Protein AF-A0AAW0GA26-F1 (afdb_monomer_lite)

Radius of gyration: 16.21 Å; chains: 1; bounding box: 39×38×43 Å

Organism: NCBI:txid2478898

Foldseek 3Di:
DDPDDDPDPPLKDKDKDWDQDALFDPPDDPVCVVVCLVAPAKDKALDPDDPDDCVCVQVVCVVCVVVVDDPVPDDDDDDDDPVSVVVSNVRNVVVVVVCCVVAPSVFKIKMKGFDRCVPDPCNNIGMMIIIIGTPPDDD

Secondary structure (DSSP, 8-state):
--SS--S--TTEEEEEEEESS-SS-TT--TTTHHHHHHH-EEEEES-SSPPPPGGGHHHHGGGGGGGT--TTT---PPP--HHHHHHHHHTTHHHHHHHHHHS-TTTEEEEEEEPPGGG-S-TTSEEEEEEEEE-S---

InterPro domains:
  IPR022036 Protein of unknown function DUF3605 [PF12239] (83-131)
  IPR022036 Protein of unknown function DUF3605 [PTHR35020] (2-135)

Sequence (139 aa):
MNDWPYSVPPEIEHSLIWTRLPMTPTDLPPSLAPRIAQDGLWGFTGNDSPPPSPSLLPACLPALAEWGVTMDNLIRSPKGTPEEEERVKRAGDEISTFVKRRWNEDEWETAWFVNPPRLQSIPGLAHAHVFAKYKGKDN

Structure (mmCIF, N/CA/C/O backbone):
data_AF-A0AAW0GA26-F1
#
_entry.id   AF-A0AAW0GA26-F1
#
loop_
_atom_site.group_PDB
_atom_site.id
_atom_site.type_symbol
_atom_site.label_atom_id
_atom_site.label_alt_id
_atom_site.label_comp_id
_atom_site.label_asym_id
_atom_site.label_entity_id
_atom_site.label_seq_id
_atom_site.pdbx_PDB_ins_code
_atom_site.Cartn_x
_atom_site.Cartn_y
_atom_site.Cartn_z
_atom_site.occupancy
_atom_site.B_iso_or_equiv
_atom_site.auth_seq_id
_atom_site.auth_comp_id
_atom_site.auth_asym_id
_atom_site.auth_atom_id
_atom_site.pdbx_PDB_model_num
ATOM 1 N N . MET A 1 1 ? -3.807 -11.511 13.125 1.00 80.44 1 MET A N 1
ATOM 2 C CA . MET A 1 1 ? -3.112 -10.300 13.608 1.00 80.44 1 MET A CA 1
ATOM 3 C C . MET A 1 1 ? -1.621 -10.500 13.360 1.00 80.44 1 MET A C 1
ATOM 5 O O . MET A 1 1 ? -1.213 -11.655 13.339 1.00 80.44 1 MET A O 1
ATOM 9 N N . ASN A 1 2 ? -0.849 -9.451 13.059 1.00 86.06 2 ASN A N 1
ATOM 10 C CA . ASN A 1 2 ? 0.608 -9.567 12.929 1.00 86.06 2 ASN A CA 1
ATOM 11 C C . ASN A 1 2 ? 1.230 -9.694 14.328 1.00 86.06 2 ASN A C 1
ATOM 13 O O . ASN A 1 2 ? 1.008 -8.815 15.157 1.00 86.06 2 ASN A O 1
ATOM 17 N N . ASP A 1 3 ? 1.991 -10.760 14.577 1.00 89.62 3 ASP A N 1
ATOM 18 C CA . ASP A 1 3 ? 2.628 -11.011 15.879 1.00 89.62 3 ASP A CA 1
ATOM 19 C C . ASP A 1 3 ? 3.725 -9.982 16.205 1.00 89.62 3 ASP A C 1
ATOM 21 O O . ASP A 1 3 ? 4.022 -9.733 17.371 1.00 89.62 3 ASP A O 1
ATOM 25 N N . TRP A 1 4 ? 4.303 -9.361 15.171 1.00 90.31 4 TRP A N 1
ATOM 26 C CA . TRP A 1 4 ? 5.339 -8.333 15.273 1.00 90.31 4 TRP A CA 1
ATOM 27 C C . TRP A 1 4 ? 4.913 -7.104 14.463 1.00 90.31 4 TRP A C 1
ATOM 29 O O . TRP A 1 4 ? 5.410 -6.873 13.352 1.00 90.31 4 TRP A O 1
ATOM 39 N N . PRO A 1 5 ? 3.932 -6.335 14.967 1.00 91.06 5 PRO A N 1
ATOM 40 C CA . PRO A 1 5 ? 3.435 -5.174 14.258 1.00 91.06 5 PRO A CA 1
ATOM 41 C C . PRO A 1 5 ? 4.543 -4.125 14.130 1.00 91.06 5 PRO A C 1
ATOM 43 O O . PRO A 1 5 ? 5.379 -3.943 15.012 1.00 91.06 5 PRO A O 1
ATOM 46 N N . TYR A 1 6 ? 4.544 -3.421 13.002 1.00 91.94 6 TYR A N 1
ATOM 47 C CA . TYR A 1 6 ? 5.359 -2.221 12.830 1.00 91.94 6 TYR A CA 1
ATOM 48 C C . TYR A 1 6 ? 5.049 -1.183 13.912 1.00 91.94 6 TYR A C 1
ATOM 50 O O . TYR A 1 6 ? 3.982 -1.204 14.521 1.00 91.94 6 TYR A O 1
ATOM 58 N N . SER A 1 7 ? 5.981 -0.251 14.112 1.00 92.12 7 SER A N 1
ATOM 59 C CA . SER A 1 7 ? 5.791 0.876 15.024 1.00 92.12 7 SER A CA 1
ATOM 60 C C . SER A 1 7 ? 4.723 1.824 14.468 1.00 92.12 7 SER A C 1
ATOM 62 O O . SER A 1 7 ? 5.007 2.647 13.596 1.00 92.12 7 SER A O 1
ATOM 64 N N . VAL A 1 8 ? 3.488 1.663 14.936 1.00 92.12 8 VAL A N 1
ATOM 65 C CA . VAL A 1 8 ? 2.310 2.453 14.557 1.00 92.12 8 VAL A CA 1
ATOM 66 C C . VAL A 1 8 ? 1.593 2.957 15.818 1.00 92.12 8 VAL A C 1
ATOM 68 O O . VAL A 1 8 ? 1.780 2.366 16.885 1.00 92.12 8 VAL A O 1
ATOM 71 N N . PRO A 1 9 ? 0.801 4.043 15.728 1.00 93.56 9 PRO A N 1
ATOM 72 C CA . PRO A 1 9 ? -0.095 4.466 16.803 1.00 93.56 9 PRO A CA 1
ATOM 73 C C . PRO A 1 9 ? -0.910 3.309 17.417 1.00 93.56 9 PRO A C 1
ATOM 75 O O . PRO A 1 9 ? -1.294 2.388 16.692 1.00 93.56 9 PRO A O 1
ATOM 78 N N . PRO A 1 10 ? -1.173 3.331 18.737 1.00 91.75 10 PRO A N 1
ATOM 79 C CA . PRO A 1 10 ? -1.775 2.210 19.469 1.00 91.75 10 PRO A CA 1
ATOM 80 C C . PRO A 1 10 ? -3.196 1.845 19.017 1.00 91.75 10 PRO A C 1
ATOM 82 O O . PRO A 1 10 ? -3.630 0.715 19.220 1.00 91.75 10 PRO A O 1
ATOM 85 N N . GLU A 1 11 ? -3.920 2.780 18.410 1.00 94.00 11 GLU A N 1
ATOM 86 C CA . GLU A 1 11 ? -5.257 2.580 17.850 1.00 94.00 11 GLU A CA 1
ATOM 87 C C . GLU A 1 11 ? -5.260 1.862 16.489 1.00 94.00 11 GLU A C 1
ATOM 89 O O . GLU A 1 11 ? -6.328 1.546 15.960 1.00 94.00 11 GLU A O 1
ATOM 94 N N . ILE A 1 12 ? -4.083 1.617 15.902 1.00 95.69 12 ILE A N 1
ATOM 95 C CA . ILE A 1 12 ? -3.942 0.966 14.599 1.00 95.69 12 ILE A CA 1
ATOM 96 C C . ILE A 1 12 ? -3.691 -0.529 14.780 1.00 95.69 12 ILE A C 1
ATOM 98 O O . ILE A 1 12 ? -2.669 -0.966 15.311 1.00 95.69 12 ILE A O 1
ATOM 102 N N . GLU A 1 13 ? -4.585 -1.334 14.219 1.00 95.50 13 GLU A N 1
ATOM 103 C CA . GLU A 1 13 ? -4.382 -2.765 14.066 1.00 95.50 13 GLU A CA 1
ATOM 104 C C . GLU A 1 13 ? -3.519 -3.058 12.837 1.00 95.50 13 GLU A C 1
ATOM 106 O O . GLU A 1 13 ? -3.867 -2.700 11.711 1.00 95.50 13 GLU A O 1
ATOM 111 N N . HIS A 1 14 ? -2.425 -3.796 13.026 1.00 97.44 14 HIS A N 1
ATOM 112 C CA . HIS A 1 14 ? -1.632 -4.332 11.923 1.00 97.44 14 HIS A CA 1
ATOM 113 C C . HIS A 1 14 ? -2.006 -5.799 11.673 1.00 97.44 14 HIS A C 1
ATOM 115 O O . HIS A 1 14 ? -1.648 -6.711 12.424 1.00 97.44 14 HIS A O 1
ATOM 121 N N . SER A 1 15 ? -2.716 -6.038 10.576 1.00 96.75 15 SER A N 1
ATOM 122 C CA . SER A 1 15 ? -3.125 -7.363 10.114 1.00 96.75 15 SER A CA 1
ATOM 123 C C . SER A 1 15 ? -2.369 -7.801 8.862 1.00 96.75 15 SER A C 1
ATOM 125 O O . SER A 1 15 ? -1.881 -6.981 8.089 1.00 96.75 15 SER A O 1
ATOM 127 N N . LEU A 1 16 ? -2.285 -9.118 8.661 1.00 95.88 16 LEU A N 1
ATOM 128 C CA . LEU A 1 16 ? -1.714 -9.731 7.464 1.00 95.88 16 LEU A CA 1
ATOM 129 C C . LEU A 1 16 ? -2.805 -10.485 6.711 1.00 95.88 16 LEU A C 1
ATOM 131 O O . LEU A 1 16 ? -3.574 -11.237 7.316 1.00 95.88 16 LEU A O 1
ATOM 135 N N . ILE A 1 17 ? -2.839 -10.315 5.396 1.00 95.62 17 ILE A N 1
ATOM 136 C CA . ILE A 1 17 ? -3.618 -11.148 4.482 1.00 95.62 17 ILE A CA 1
ATOM 137 C C . ILE A 1 17 ? -2.643 -12.121 3.840 1.00 95.62 17 ILE A C 1
ATOM 139 O O . ILE A 1 17 ? -1.698 -11.685 3.193 1.00 95.62 17 ILE A O 1
ATOM 143 N N . TRP A 1 18 ? -2.890 -13.419 3.985 1.00 95.12 18 TRP A N 1
ATOM 144 C CA . TRP A 1 18 ? -2.102 -14.474 3.353 1.00 95.12 18 TRP A CA 1
ATOM 145 C C . TRP A 1 18 ? -2.923 -15.143 2.260 1.00 95.12 18 TRP A C 1
ATOM 147 O O . TRP A 1 18 ? -4.096 -15.459 2.472 1.00 95.12 18 TRP A O 1
ATOM 157 N N . THR A 1 19 ? -2.316 -15.408 1.107 1.00 92.94 19 THR A N 1
ATOM 158 C CA . THR A 1 19 ? -2.976 -16.166 0.041 1.00 92.94 19 THR A CA 1
ATOM 159 C C . THR A 1 19 ? -2.012 -17.107 -0.671 1.00 92.94 19 THR A C 1
ATOM 161 O O . THR A 1 19 ? -0.799 -16.910 -0.694 1.00 92.94 19 THR A O 1
ATOM 164 N N . ARG A 1 20 ? -2.580 -18.168 -1.250 1.00 91.00 20 ARG A N 1
ATOM 165 C CA . ARG A 1 20 ? -1.874 -19.074 -2.166 1.00 91.00 20 ARG A CA 1
ATOM 166 C C . ARG A 1 20 ? -1.845 -18.541 -3.600 1.00 91.00 20 ARG A C 1
ATOM 168 O O . ARG A 1 20 ? -1.154 -19.110 -4.435 1.00 91.00 20 ARG A O 1
ATOM 175 N N . LEU A 1 21 ? -2.625 -17.501 -3.889 1.00 90.25 21 LEU A N 1
ATOM 176 C CA . LEU A 1 21 ? -2.671 -16.848 -5.192 1.00 90.25 21 LEU A CA 1
ATOM 177 C C . LEU A 1 21 ? -1.674 -15.682 -5.234 1.00 90.25 21 LEU A C 1
ATOM 179 O O . LEU A 1 21 ? -1.453 -15.041 -4.205 1.00 90.25 21 LEU A O 1
ATOM 183 N N . PRO A 1 22 ? -1.084 -15.371 -6.398 1.00 88.62 22 PRO A N 1
ATOM 184 C CA . PRO A 1 22 ? -0.326 -14.138 -6.568 1.00 88.62 22 PRO A CA 1
ATOM 185 C C . PRO A 1 22 ? -1.199 -12.916 -6.256 1.00 88.62 22 PRO A C 1
ATOM 187 O O . PRO A 1 22 ? -2.361 -12.872 -6.646 1.00 88.62 22 PRO A O 1
ATOM 190 N N . MET A 1 23 ? -0.633 -11.921 -5.572 1.00 90.25 23 MET A N 1
ATOM 191 C CA . MET A 1 23 ? -1.306 -10.636 -5.321 1.00 90.25 23 MET A CA 1
ATOM 192 C C . MET A 1 23 ? -1.067 -9.607 -6.431 1.00 90.25 23 MET A C 1
A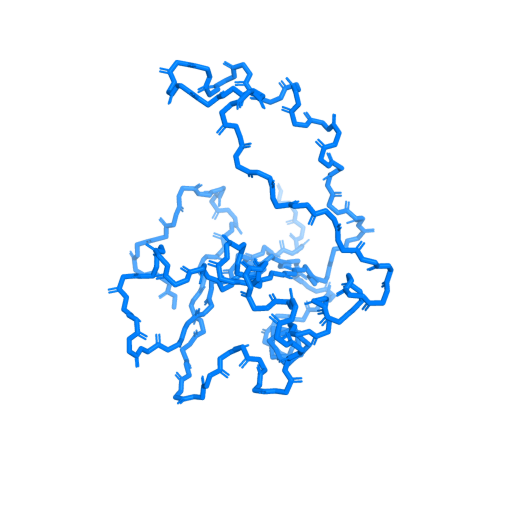TOM 194 O O . MET A 1 23 ? -1.766 -8.605 -6.504 1.00 90.25 23 MET A O 1
ATOM 198 N N . THR A 1 24 ? -0.079 -9.853 -7.290 1.00 86.06 24 THR A N 1
ATOM 199 C CA . THR A 1 24 ? 0.183 -9.036 -8.474 1.00 86.06 24 THR A CA 1
ATOM 200 C C . THR A 1 24 ? -0.542 -9.654 -9.672 1.00 86.06 24 THR A C 1
ATOM 202 O O . THR A 1 24 ? -0.352 -10.853 -9.910 1.00 86.06 24 THR A O 1
ATOM 205 N N . PRO A 1 25 ? -1.335 -8.882 -10.441 1.00 84.56 25 PRO A N 1
ATOM 206 C CA . PRO A 1 25 ? -2.002 -9.391 -11.635 1.00 84.56 25 PRO A CA 1
ATOM 207 C C . PRO A 1 25 ? -1.017 -9.979 -12.648 1.00 84.56 25 PRO A C 1
ATOM 209 O O . PRO A 1 25 ? 0.100 -9.491 -12.824 1.00 84.56 25 PRO A O 1
ATOM 212 N N . THR A 1 26 ? -1.436 -11.038 -13.334 1.00 82.75 26 THR A N 1
ATOM 213 C CA . THR A 1 26 ? -0.583 -11.745 -14.308 1.00 82.75 26 THR A CA 1
ATOM 214 C C . THR A 1 26 ? -0.614 -11.120 -15.703 1.00 82.75 26 THR A C 1
ATOM 216 O O . THR A 1 26 ? 0.266 -11.393 -16.513 1.00 82.75 26 THR A O 1
ATOM 219 N N . ASP A 1 27 ? -1.591 -10.258 -15.976 1.00 85.19 27 ASP A N 1
ATOM 220 C CA . ASP A 1 27 ? -1.828 -9.579 -17.252 1.00 85.19 27 ASP A CA 1
ATOM 221 C C . ASP A 1 27 ? -1.236 -8.158 -17.306 1.00 85.19 27 ASP A C 1
ATOM 223 O O . ASP A 1 27 ? -1.525 -7.383 -18.222 1.00 85.19 27 ASP A O 1
ATOM 227 N N . LEU A 1 28 ? -0.387 -7.804 -16.338 1.00 85.25 28 LEU A N 1
ATOM 228 C CA . LEU A 1 28 ? 0.269 -6.504 -16.301 1.00 85.25 28 LEU A CA 1
ATOM 229 C C . LEU A 1 28 ? 1.204 -6.311 -17.507 1.00 85.25 28 LEU A C 1
ATOM 231 O O . LEU A 1 28 ? 2.051 -7.169 -17.777 1.00 85.25 28 LEU A O 1
ATOM 235 N N . PRO A 1 29 ? 1.119 -5.162 -18.207 1.00 88.94 29 PRO A N 1
ATOM 236 C CA . PRO A 1 29 ? 2.063 -4.812 -19.256 1.00 88.94 29 PRO A CA 1
ATOM 237 C C . PRO A 1 29 ? 3.515 -4.906 -18.764 1.00 88.94 29 PRO A C 1
ATOM 239 O O . PRO A 1 29 ? 3.816 -4.416 -17.670 1.00 88.94 29 PRO A O 1
ATOM 242 N N . PRO A 1 30 ? 4.450 -5.433 -19.577 1.00 90.75 30 PRO A N 1
ATOM 243 C CA . PRO A 1 30 ? 5.862 -5.504 -19.203 1.00 90.75 30 PRO A CA 1
ATOM 244 C C . PRO A 1 30 ? 6.479 -4.151 -18.816 1.00 90.75 30 PRO A C 1
ATOM 246 O O . PRO A 1 30 ? 7.414 -4.124 -18.019 1.00 90.75 30 PRO A O 1
ATOM 249 N N . SER A 1 31 ? 5.943 -3.029 -19.323 1.00 91.25 31 SER A N 1
ATOM 250 C CA . SER A 1 31 ? 6.390 -1.679 -18.949 1.00 91.25 31 SER A CA 1
ATOM 251 C C . SER A 1 31 ? 6.141 -1.341 -17.474 1.00 91.25 31 SER A C 1
ATOM 253 O O . SER A 1 31 ? 6.892 -0.558 -16.896 1.00 91.25 31 SER A O 1
ATOM 255 N N . LEU A 1 32 ? 5.144 -1.964 -16.835 1.00 91.38 32 LEU A N 1
ATOM 256 C CA . LEU A 1 32 ? 4.787 -1.727 -15.433 1.00 91.38 32 LEU A CA 1
ATOM 257 C C . LEU A 1 32 ? 5.519 -2.645 -14.452 1.00 91.38 32 LEU A C 1
ATOM 259 O O . LEU A 1 32 ? 5.584 -2.339 -13.259 1.00 91.38 32 LEU A O 1
ATOM 263 N N . ALA A 1 33 ? 6.097 -3.751 -14.928 1.00 89.81 33 ALA A N 1
ATOM 264 C CA . ALA A 1 33 ? 6.766 -4.721 -14.066 1.00 89.81 33 ALA A CA 1
ATOM 265 C C . ALA A 1 33 ? 7.902 -4.102 -13.221 1.00 89.81 33 ALA A C 1
ATOM 267 O O . ALA A 1 33 ? 7.933 -4.366 -12.017 1.00 89.81 33 ALA A O 1
ATOM 268 N N . PRO A 1 34 ? 8.784 -3.229 -13.760 1.00 91.12 34 PRO A N 1
ATOM 269 C CA . PRO A 1 34 ? 9.820 -2.580 -12.955 1.00 91.12 34 PRO A CA 1
ATOM 270 C C . PRO A 1 34 ? 9.248 -1.676 -11.858 1.00 91.12 34 PRO A C 1
ATOM 272 O O . PRO A 1 34 ? 9.767 -1.663 -10.744 1.00 91.12 34 PRO A O 1
ATOM 275 N N . ARG A 1 35 ? 8.156 -0.954 -12.148 1.00 91.81 35 ARG A N 1
ATOM 276 C CA . ARG A 1 35 ? 7.478 -0.074 -11.184 1.00 91.81 35 ARG A CA 1
ATOM 277 C C . ARG A 1 35 ? 6.921 -0.888 -10.019 1.00 91.81 35 ARG A C 1
ATOM 279 O O . ARG A 1 35 ? 7.223 -0.597 -8.870 1.00 91.81 35 ARG A O 1
ATOM 286 N N . ILE A 1 36 ? 6.187 -1.959 -10.306 1.00 91.44 36 ILE A N 1
ATOM 287 C CA . ILE A 1 36 ? 5.588 -2.809 -9.266 1.00 91.44 36 ILE A CA 1
ATOM 288 C C . ILE A 1 36 ? 6.661 -3.579 -8.486 1.00 91.44 36 ILE A C 1
ATOM 290 O O . ILE A 1 36 ? 6.560 -3.723 -7.270 1.00 91.44 36 ILE A O 1
ATOM 294 N N . ALA A 1 37 ? 7.734 -4.023 -9.143 1.00 90.12 37 ALA A N 1
ATOM 295 C CA . ALA A 1 37 ? 8.863 -4.650 -8.458 1.00 90.12 37 ALA A CA 1
ATOM 296 C C . ALA A 1 37 ? 9.599 -3.678 -7.514 1.00 90.12 37 ALA A C 1
ATOM 298 O O . ALA A 1 37 ? 10.157 -4.103 -6.498 1.00 90.12 37 ALA A O 1
ATOM 299 N N . GLN A 1 38 ? 9.601 -2.380 -7.831 1.00 91.94 38 GLN A N 1
ATOM 300 C CA . GLN A 1 38 ? 10.234 -1.340 -7.025 1.00 91.94 38 GLN A CA 1
ATOM 301 C C . GLN A 1 38 ? 9.333 -0.840 -5.886 1.00 91.94 38 GLN A C 1
ATOM 303 O O . GLN A 1 38 ? 9.811 -0.671 -4.762 1.00 91.94 38 GLN A O 1
ATOM 308 N N . ASP A 1 39 ? 8.048 -0.629 -6.138 1.00 92.38 39 ASP A N 1
ATOM 309 C CA . ASP A 1 39 ? 7.163 0.056 -5.187 1.00 92.38 39 ASP A CA 1
ATOM 310 C C . ASP A 1 39 ? 6.181 -0.878 -4.482 1.00 92.38 39 ASP A C 1
ATOM 312 O O . ASP A 1 39 ? 5.657 -0.531 -3.428 1.00 92.38 39 ASP A O 1
ATOM 316 N N . GLY A 1 40 ? 5.954 -2.071 -5.032 1.00 93.94 40 GLY A N 1
ATOM 317 C CA . GLY A 1 40 ? 4.871 -2.945 -4.605 1.00 93.94 40 GLY A CA 1
ATOM 318 C C . GLY A 1 40 ? 3.505 -2.430 -5.060 1.00 93.94 40 GLY A C 1
ATOM 319 O O . GLY A 1 40 ? 3.387 -1.688 -6.038 1.00 93.94 40 GLY A O 1
ATOM 320 N N . LEU A 1 41 ? 2.464 -2.849 -4.345 1.00 95.12 41 LEU A N 1
ATOM 321 C CA . LEU A 1 41 ? 1.085 -2.391 -4.531 1.00 95.12 41 LEU A CA 1
ATOM 322 C C . LEU A 1 41 ? 0.588 -1.803 -3.220 1.00 95.12 41 LEU A C 1
ATOM 324 O O . LEU A 1 41 ? 0.975 -2.279 -2.156 1.00 95.12 41 LEU A O 1
ATOM 328 N N . TRP A 1 42 ? -0.278 -0.801 -3.277 1.00 95.56 42 TRP A N 1
ATOM 329 C CA . TRP A 1 42 ? -0.851 -0.203 -2.077 1.00 95.56 42 TRP A CA 1
ATOM 330 C C . TRP A 1 42 ? -2.165 0.509 -2.379 1.00 95.56 42 TRP A C 1
ATOM 332 O O . TRP A 1 42 ? -2.480 0.812 -3.531 1.00 95.56 42 TRP A O 1
ATOM 342 N N . GLY A 1 43 ? -2.920 0.799 -1.327 1.00 95.25 43 GLY A N 1
ATOM 343 C CA . GLY A 1 43 ? -4.149 1.568 -1.421 1.00 95.25 43 GLY A CA 1
ATOM 344 C C . GLY A 1 43 ? -4.714 1.948 -0.060 1.00 95.25 43 GLY A C 1
ATOM 345 O O . GLY A 1 43 ? -4.196 1.563 0.987 1.00 95.25 43 GLY A O 1
ATOM 346 N N . PHE A 1 44 ? -5.802 2.710 -0.109 1.00 96.00 44 PHE A N 1
ATOM 347 C CA . PHE A 1 44 ? -6.537 3.205 1.05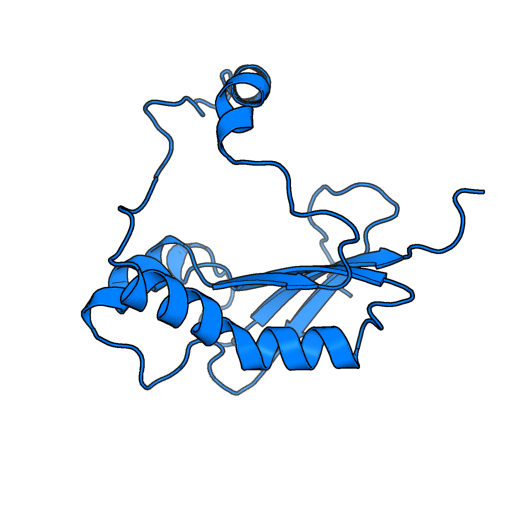1 1.00 96.00 44 PHE A CA 1
ATOM 348 C C . PHE A 1 44 ? -8.032 2.895 0.895 1.00 96.00 44 PHE A C 1
ATOM 350 O O . PHE A 1 44 ? -8.531 2.854 -0.235 1.00 96.00 44 PHE A O 1
ATOM 357 N N . THR A 1 45 ? -8.747 2.668 1.998 1.00 95.94 45 THR A N 1
ATOM 358 C CA . THR A 1 45 ? -10.206 2.438 2.013 1.00 95.94 45 THR A CA 1
ATOM 359 C C . THR A 1 45 ? -10.839 3.112 3.225 1.00 95.94 45 THR A C 1
ATOM 361 O O . THR A 1 45 ? -10.235 3.149 4.293 1.00 95.94 45 THR A O 1
ATOM 364 N N . GLY A 1 46 ? -12.069 3.600 3.087 1.00 95.31 46 GLY A N 1
ATOM 365 C CA . GLY A 1 46 ? -12.799 4.240 4.185 1.00 95.31 46 GLY A CA 1
ATOM 366 C C . GLY A 1 46 ? -12.245 5.590 4.643 1.00 95.31 46 GLY A C 1
ATOM 367 O O . GLY A 1 46 ? -12.700 6.106 5.652 1.00 95.31 46 GLY A O 1
ATOM 368 N N . ASN A 1 47 ? -11.294 6.200 3.940 1.00 91.19 47 ASN A N 1
ATOM 369 C CA . ASN A 1 47 ? -10.788 7.520 4.311 1.00 91.19 47 ASN A CA 1
ATOM 370 C C . ASN A 1 47 ? -11.828 8.614 4.011 1.00 91.19 47 ASN A C 1
ATOM 372 O O . ASN A 1 47 ? -12.327 8.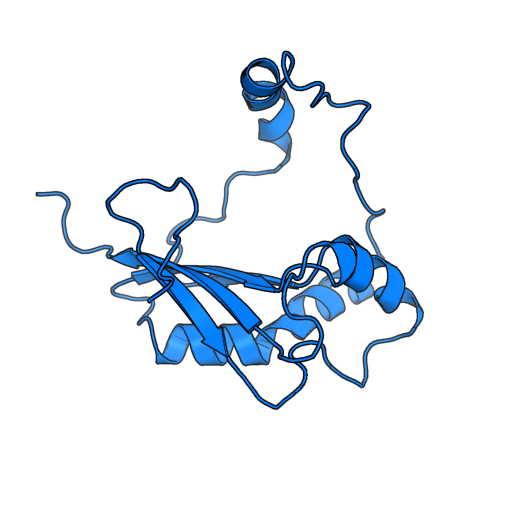698 2.888 1.00 91.19 47 ASN A O 1
ATOM 376 N N . ASP A 1 48 ? -12.079 9.508 4.970 1.00 87.75 48 ASP A N 1
ATOM 377 C CA . ASP A 1 48 ? -12.988 10.653 4.778 1.00 87.75 48 ASP A CA 1
ATOM 378 C C . ASP A 1 48 ? -12.333 11.795 3.977 1.00 87.75 48 ASP A C 1
ATOM 380 O O . ASP A 1 48 ? -13.001 12.661 3.410 1.00 87.75 48 ASP A O 1
ATOM 384 N N . SER A 1 49 ? -11.001 11.798 3.916 1.00 87.06 49 SER A N 1
ATOM 385 C CA . SER A 1 49 ? -10.202 12.734 3.129 1.00 87.06 49 SER A CA 1
ATOM 386 C C . SER A 1 49 ? -9.046 11.998 2.445 1.00 87.06 49 SER A C 1
ATOM 388 O O . SER A 1 49 ? -8.601 10.956 2.936 1.00 87.06 49 SER A O 1
ATOM 390 N N . PRO A 1 50 ? -8.559 12.481 1.289 1.00 85.31 50 PRO A N 1
ATOM 391 C CA . PRO A 1 50 ? -7.414 11.863 0.635 1.00 85.31 50 PRO A CA 1
ATOM 392 C C . PRO A 1 50 ? -6.183 11.888 1.555 1.00 85.31 50 PRO A C 1
ATOM 394 O O . PRO A 1 50 ? -6.032 12.818 2.353 1.00 85.31 50 PRO A O 1
ATOM 397 N N . PRO A 1 51 ? -5.275 10.903 1.429 1.00 83.56 51 PRO A N 1
ATOM 398 C CA . PRO A 1 51 ? -4.042 10.899 2.201 1.00 83.56 51 PRO A CA 1
ATOM 399 C C . PRO A 1 51 ? -3.229 12.180 1.938 1.00 83.56 51 PRO A C 1
ATOM 401 O O . PRO A 1 51 ? -3.323 12.760 0.847 1.00 83.56 51 PRO A O 1
ATOM 404 N N . PRO A 1 52 ? -2.403 12.618 2.907 1.00 84.06 52 PRO A N 1
ATOM 405 C CA . PRO A 1 52 ? -1.570 13.801 2.750 1.00 84.06 52 PRO A CA 1
ATOM 406 C C . PRO A 1 52 ? -0.718 13.733 1.478 1.00 84.06 52 PRO A C 1
ATOM 408 O O . PRO A 1 52 ? -0.136 12.700 1.145 1.00 84.06 52 PRO A O 1
ATOM 411 N N . SER A 1 53 ? -0.636 14.855 0.760 1.00 83.88 53 SER A N 1
ATOM 412 C CA . SER A 1 53 ? 0.127 14.929 -0.486 1.00 83.88 53 SER A CA 1
ATOM 413 C C . SER A 1 53 ? 1.620 14.658 -0.241 1.00 83.88 53 SER A C 1
ATOM 415 O O . SER A 1 53 ? 2.189 15.221 0.700 1.00 83.88 53 SER A O 1
ATOM 417 N N . PRO A 1 54 ? 2.311 13.927 -1.143 1.00 82.69 54 PRO A N 1
ATOM 418 C CA . PRO A 1 54 ? 3.769 13.787 -1.113 1.00 82.69 54 PRO A CA 1
ATOM 419 C C . PRO A 1 54 ? 4.530 15.122 -1.132 1.00 82.69 54 PRO A C 1
ATOM 421 O O . PRO A 1 54 ? 5.706 15.163 -0.788 1.00 82.69 54 PRO A O 1
ATOM 424 N N . SER A 1 55 ? 3.880 16.231 -1.500 1.00 85.69 55 SER A N 1
ATOM 425 C CA . SER A 1 55 ? 4.463 17.576 -1.404 1.00 85.69 55 SER A CA 1
ATOM 426 C C . SER A 1 55 ? 4.799 18.002 0.028 1.00 85.69 55 SER A C 1
ATOM 428 O O . SER A 1 55 ? 5.576 18.934 0.202 1.00 85.69 55 SER A O 1
ATOM 430 N N . LEU A 1 56 ? 4.231 17.345 1.044 1.00 86.81 56 LEU A N 1
ATOM 431 C CA . LEU A 1 56 ? 4.550 17.587 2.454 1.00 86.81 56 LEU A CA 1
ATOM 432 C C . LEU A 1 56 ? 5.824 16.863 2.908 1.00 86.81 56 LEU A C 1
ATOM 434 O O . LEU A 1 56 ? 6.369 17.194 3.957 1.00 86.81 56 LEU A O 1
ATOM 438 N N . LEU A 1 57 ? 6.340 15.922 2.110 1.00 85.88 57 LEU A N 1
ATOM 439 C CA . LEU A 1 57 ? 7.512 15.119 2.453 1.00 85.88 57 LEU A CA 1
ATOM 440 C C . LEU A 1 57 ? 8.743 15.955 2.860 1.00 85.88 57 LEU A C 1
ATOM 442 O O . LEU A 1 57 ? 9.352 15.610 3.874 1.00 85.88 57 LEU A O 1
ATOM 446 N N . PRO A 1 58 ? 9.095 17.074 2.187 1.00 90.25 58 PRO A N 1
ATOM 447 C CA . PRO A 1 58 ? 10.229 17.903 2.601 1.00 90.25 58 PRO A CA 1
ATOM 448 C C . PRO A 1 58 ? 10.125 18.438 4.034 1.00 90.25 58 PRO A C 1
ATOM 450 O O . PRO A 1 58 ? 11.153 18.629 4.674 1.00 90.25 58 PRO A O 1
ATOM 453 N N . ALA A 1 59 ? 8.911 18.653 4.555 1.00 90.00 59 ALA A N 1
ATOM 454 C CA . ALA A 1 59 ? 8.709 19.109 5.930 1.00 90.00 59 ALA A CA 1
ATOM 455 C C . ALA A 1 59 ? 8.938 17.991 6.965 1.00 90.00 59 ALA A C 1
ATOM 457 O O . ALA A 1 59 ? 9.282 18.278 8.107 1.00 90.00 59 ALA A O 1
ATOM 458 N N . CYS A 1 60 ? 8.776 16.724 6.571 1.00 86.19 60 CYS A N 1
ATOM 459 C CA . CYS A 1 60 ? 8.944 15.563 7.450 1.00 86.19 60 CYS A CA 1
ATOM 460 C C . CYS A 1 60 ? 10.374 14.995 7.436 1.00 86.19 60 CYS A C 1
ATOM 462 O O . CYS A 1 60 ? 10.804 14.387 8.413 1.00 86.19 60 CYS A O 1
ATOM 464 N N . LEU A 1 61 ? 11.123 15.190 6.346 1.00 87.94 61 LEU A N 1
ATOM 465 C CA . LEU A 1 61 ? 12.462 14.615 6.168 1.00 87.94 61 LEU A CA 1
ATOM 466 C C . LEU A 1 61 ? 13.536 15.054 7.173 1.00 87.94 61 LEU A C 1
ATOM 468 O O . LEU A 1 61 ? 14.395 14.221 7.462 1.00 87.94 61 LEU A O 1
ATOM 472 N N . PRO A 1 62 ? 13.531 16.276 7.747 1.00 91.50 62 PRO A N 1
ATOM 473 C CA . PRO A 1 62 ? 14.531 16.648 8.746 1.00 91.50 62 PRO A CA 1
ATOM 474 C C . PRO A 1 62 ? 14.590 15.682 9.936 1.00 91.50 62 PRO A C 1
ATOM 476 O O . PRO A 1 62 ? 15.673 15.432 10.453 1.00 91.50 62 PRO A O 1
ATOM 479 N N . ALA A 1 63 ? 13.461 15.071 10.313 1.00 89.12 63 ALA A N 1
ATOM 480 C CA . ALA A 1 63 ? 13.406 14.078 11.388 1.00 89.12 63 ALA A CA 1
ATOM 481 C C . ALA A 1 63 ? 14.122 12.755 11.050 1.00 89.12 63 ALA A C 1
ATOM 483 O O . ALA A 1 63 ? 14.428 11.980 11.950 1.00 89.12 63 ALA A O 1
ATOM 484 N N . LEU A 1 64 ? 14.390 12.487 9.766 1.00 88.44 64 LEU A N 1
ATOM 485 C CA . LEU A 1 64 ? 15.051 11.270 9.279 1.00 88.44 64 LEU A CA 1
ATOM 486 C C . LEU A 1 64 ? 16.466 11.538 8.738 1.00 88.44 64 LEU A C 1
ATOM 488 O O . LEU A 1 64 ? 17.145 10.610 8.291 1.00 88.44 64 LEU A O 1
ATOM 492 N N . ALA A 1 65 ? 16.924 12.794 8.777 1.00 88.06 65 ALA A N 1
ATOM 493 C CA . ALA A 1 65 ? 18.200 13.203 8.197 1.00 88.06 65 ALA A CA 1
ATOM 494 C C . ALA A 1 65 ? 19.395 12.502 8.865 1.00 88.06 65 ALA A C 1
ATOM 496 O O . ALA A 1 65 ? 20.333 12.104 8.176 1.00 88.06 65 ALA A O 1
ATOM 497 N N . GLU A 1 66 ? 19.332 12.275 10.181 1.00 89.88 66 GLU A N 1
ATOM 498 C CA . GLU A 1 66 ? 20.364 11.543 10.933 1.00 89.88 66 GLU A CA 1
ATOM 499 C C . GLU A 1 66 ? 20.528 10.092 10.458 1.00 89.88 66 GLU A C 1
ATOM 501 O O . GLU A 1 66 ? 21.596 9.504 10.611 1.00 89.88 66 GLU A O 1
ATOM 506 N N . TRP A 1 67 ? 19.490 9.513 9.851 1.00 87.81 67 TRP A N 1
ATOM 507 C CA . TRP A 1 67 ? 19.504 8.149 9.313 1.00 87.81 67 TRP A CA 1
ATOM 508 C C . TRP A 1 67 ? 19.855 8.128 7.816 1.00 87.81 67 TRP A C 1
ATOM 510 O O . TRP A 1 67 ? 19.707 7.105 7.150 1.00 87.81 67 TRP A O 1
ATOM 520 N N . GLY A 1 68 ? 20.307 9.262 7.267 1.00 88.38 68 GLY A N 1
ATOM 521 C CA . GLY A 1 68 ? 20.725 9.399 5.871 1.00 88.38 68 GLY A CA 1
ATOM 522 C C . GLY A 1 68 ? 19.575 9.513 4.865 1.00 88.38 68 GLY A C 1
ATOM 523 O O . GLY A 1 68 ? 19.821 9.483 3.654 1.00 88.38 68 GLY A O 1
ATOM 524 N N . VAL A 1 69 ? 18.331 9.659 5.334 1.00 88.19 69 VAL A N 1
ATOM 525 C CA . VAL A 1 69 ? 17.156 9.816 4.468 1.00 88.19 69 VAL A CA 1
ATOM 526 C C . VAL A 1 69 ? 16.988 11.293 4.114 1.00 88.19 69 VAL A C 1
ATOM 528 O O . VAL A 1 69 ? 16.534 12.102 4.919 1.00 88.19 69 VAL A O 1
ATOM 531 N N . THR A 1 70 ? 17.356 11.646 2.885 1.00 89.75 70 THR A N 1
ATOM 532 C CA . THR A 1 70 ? 17.280 13.012 2.345 1.00 89.75 70 THR A CA 1
ATOM 533 C C . THR A 1 70 ? 16.513 13.029 1.026 1.00 89.75 70 THR A C 1
ATOM 535 O O . THR A 1 70 ? 16.293 11.984 0.413 1.00 89.75 70 THR A O 1
ATOM 538 N N . MET A 1 71 ? 16.141 14.221 0.543 1.00 89.31 71 MET A N 1
ATOM 539 C CA . MET A 1 71 ? 15.497 14.372 -0.771 1.00 89.31 71 MET A CA 1
ATOM 540 C C . MET A 1 71 ? 16.311 13.760 -1.918 1.00 89.31 71 MET A C 1
ATOM 542 O O . MET A 1 71 ? 15.725 13.246 -2.874 1.00 89.31 71 MET A O 1
ATOM 546 N N . ASP A 1 72 ? 17.638 13.797 -1.805 1.00 88.62 72 ASP A N 1
ATOM 547 C CA . ASP A 1 72 ? 18.561 13.302 -2.826 1.00 88.62 72 ASP A CA 1
ATOM 548 C C . ASP A 1 72 ? 18.669 11.773 -2.817 1.00 88.62 72 ASP A C 1
ATOM 550 O O . ASP A 1 72 ? 18.825 11.158 -3.869 1.00 88.62 72 ASP A O 1
ATOM 554 N N . ASN A 1 73 ? 18.508 11.152 -1.644 1.00 88.19 73 ASN A N 1
ATOM 555 C CA . ASN A 1 73 ? 18.638 9.704 -1.467 1.00 88.19 73 ASN A CA 1
ATOM 556 C C . ASN A 1 73 ? 17.298 8.955 -1.556 1.00 88.19 73 ASN A C 1
ATOM 558 O O . ASN A 1 73 ? 17.269 7.723 -1.528 1.00 88.19 73 ASN A O 1
ATOM 562 N N . LEU A 1 74 ? 16.174 9.673 -1.653 1.00 86.19 74 LEU A N 1
ATOM 563 C CA . LEU A 1 74 ? 14.858 9.062 -1.807 1.00 86.19 74 LEU A CA 1
ATOM 564 C C . LEU A 1 74 ? 14.728 8.363 -3.160 1.00 86.19 74 LEU A C 1
ATOM 566 O O . LEU A 1 74 ? 14.732 9.000 -4.219 1.00 86.19 74 LEU A O 1
ATOM 570 N N . ILE A 1 75 ? 14.496 7.052 -3.113 1.00 85.81 75 ILE A N 1
ATOM 571 C CA . ILE A 1 75 ? 14.168 6.278 -4.304 1.00 85.81 75 ILE A CA 1
ATOM 572 C C . ILE A 1 75 ? 12.751 6.643 -4.747 1.00 85.81 75 ILE A C 1
ATOM 574 O O . ILE A 1 75 ? 11.780 6.439 -4.020 1.00 85.81 75 ILE A O 1
ATOM 578 N N . ARG A 1 76 ? 12.642 7.194 -5.956 1.00 85.75 76 ARG A N 1
ATOM 579 C CA . ARG A 1 76 ? 11.381 7.592 -6.584 1.00 85.75 76 ARG A CA 1
ATOM 580 C C . ARG A 1 76 ? 11.331 6.978 -7.968 1.00 85.75 76 ARG A C 1
ATOM 582 O O . ARG A 1 76 ? 12.130 7.358 -8.822 1.00 85.75 76 ARG A O 1
ATOM 589 N N . SER A 1 77 ? 10.408 6.054 -8.209 1.00 88.19 77 SER A N 1
ATOM 590 C CA . SER A 1 77 ? 10.221 5.573 -9.576 1.00 88.19 77 SER A CA 1
ATOM 591 C C . SER A 1 77 ? 9.578 6.676 -10.426 1.00 88.19 77 SER A C 1
ATOM 593 O O . SER A 1 77 ? 8.792 7.483 -9.909 1.00 88.19 77 SER A O 1
ATOM 595 N N . PRO A 1 78 ? 9.938 6.756 -11.717 1.00 87.88 78 PRO A N 1
ATOM 596 C CA . PRO A 1 78 ? 9.368 7.739 -12.622 1.00 87.88 78 PRO A CA 1
ATOM 597 C C . PRO A 1 78 ? 7.853 7.547 -12.719 1.00 87.88 78 PRO A C 1
ATOM 599 O O . PRO A 1 78 ? 7.353 6.425 -12.622 1.00 87.88 78 PRO A O 1
ATOM 602 N N . LYS A 1 79 ? 7.129 8.652 -12.914 1.00 87.19 79 LYS A N 1
ATOM 603 C CA . LYS A 1 79 ? 5.697 8.583 -13.212 1.00 87.19 79 LYS A CA 1
ATOM 604 C C . LYS A 1 79 ? 5.496 7.959 -14.589 1.00 87.19 79 LYS A C 1
ATOM 606 O O . LYS A 1 79 ? 6.216 8.310 -15.527 1.00 87.19 79 LYS A O 1
ATOM 611 N N . GLY A 1 80 ? 4.524 7.063 -14.687 1.00 89.31 80 GLY A N 1
ATOM 612 C CA . GLY A 1 80 ? 4.059 6.520 -15.953 1.00 89.31 80 GLY A CA 1
ATOM 613 C C . GLY A 1 80 ? 3.170 7.507 -16.705 1.00 89.31 80 GLY A C 1
ATOM 614 O O . GLY A 1 80 ? 2.882 8.622 -16.255 1.00 89.31 80 GLY A O 1
ATOM 615 N N . THR A 1 81 ? 2.702 7.077 -17.869 1.00 94.44 81 THR A N 1
ATOM 616 C CA . THR A 1 81 ? 1.583 7.736 -18.553 1.00 94.44 81 THR A CA 1
ATOM 617 C C . THR A 1 81 ? 0.303 7.681 -17.699 1.00 94.44 81 THR A C 1
ATOM 619 O O . THR A 1 81 ? 0.180 6.818 -16.830 1.00 94.44 81 THR A O 1
ATOM 622 N N . PRO A 1 82 ? -0.700 8.550 -17.936 1.00 94.94 82 PRO A N 1
ATOM 623 C CA . PRO A 1 82 ? -1.971 8.484 -17.207 1.00 94.94 82 PRO A CA 1
ATOM 624 C C . PRO A 1 82 ? -2.653 7.108 -17.274 1.00 94.94 82 PRO A C 1
ATOM 626 O O . PRO A 1 82 ? -3.263 6.675 -16.301 1.00 94.94 82 PRO A O 1
ATOM 629 N N . GLU A 1 83 ? -2.524 6.406 -18.404 1.00 94.00 83 GLU A N 1
ATOM 630 C CA . GLU A 1 83 ? -3.043 5.045 -18.564 1.00 94.00 83 GLU A CA 1
ATOM 631 C C . GLU A 1 83 ? -2.276 4.035 -17.699 1.00 94.00 83 GLU A C 1
ATOM 633 O O . GLU A 1 83 ? -2.878 3.176 -17.059 1.00 94.00 83 GLU A O 1
ATOM 638 N N . GLU A 1 84 ? -0.950 4.143 -17.655 1.00 93.38 84 GLU A N 1
ATOM 639 C CA . GLU A 1 84 ? -0.097 3.301 -16.816 1.00 93.38 84 GLU A CA 1
ATOM 640 C C . GLU A 1 84 ? -0.377 3.503 -15.325 1.00 93.38 84 GLU A C 1
ATOM 642 O O . GLU A 1 84 ? -0.506 2.521 -14.598 1.00 93.38 84 GLU A O 1
ATOM 647 N N . GLU A 1 85 ? -0.539 4.748 -14.875 1.00 92.88 85 GLU A N 1
ATOM 648 C CA . GLU A 1 85 ? -0.891 5.059 -13.483 1.00 92.88 85 GLU A CA 1
ATOM 649 C C . GLU A 1 85 ? -2.261 4.472 -13.101 1.00 92.88 85 GLU A C 1
ATOM 651 O O . GLU A 1 85 ? -2.412 3.877 -12.032 1.00 92.88 85 GLU A O 1
ATOM 656 N N . GLU A 1 86 ? -3.251 4.559 -13.994 1.00 92.94 86 GLU A N 1
ATOM 657 C CA . GLU A 1 86 ? -4.563 3.936 -13.786 1.00 92.94 86 GLU A CA 1
ATOM 658 C C . GLU A 1 86 ? -4.466 2.400 -13.743 1.00 92.94 86 GLU A C 1
ATOM 660 O O . GLU A 1 86 ? -5.109 1.762 -12.910 1.00 92.94 86 GLU A O 1
ATOM 665 N N . ARG A 1 87 ? -3.625 1.782 -14.582 1.00 93.12 87 ARG A N 1
ATOM 666 C CA . ARG A 1 87 ? -3.389 0.327 -14.546 1.00 93.12 87 ARG A CA 1
ATOM 667 C C . ARG A 1 87 ? -2.691 -0.121 -13.264 1.00 93.12 87 ARG A C 1
ATOM 669 O O . ARG A 1 87 ? -3.096 -1.130 -12.692 1.00 93.12 87 ARG A O 1
ATOM 676 N N . VAL A 1 88 ? -1.685 0.616 -12.788 1.00 92.75 88 VAL A N 1
ATOM 677 C CA . VAL A 1 88 ? -1.023 0.332 -11.499 1.00 92.75 88 VAL A CA 1
ATOM 678 C C . VAL A 1 88 ? -2.029 0.421 -10.355 1.00 92.75 88 VAL A C 1
ATOM 680 O O . VAL A 1 88 ? -2.035 -0.444 -9.483 1.00 92.75 88 VAL A O 1
ATOM 683 N N . LYS A 1 89 ? -2.921 1.415 -10.380 1.00 91.50 89 LYS A N 1
ATOM 684 C CA . LYS A 1 89 ? -3.988 1.543 -9.384 1.00 91.50 89 LYS A CA 1
ATOM 685 C C . LYS A 1 89 ? -4.926 0.331 -9.399 1.00 91.50 89 LYS A C 1
ATOM 687 O O . LYS A 1 89 ? -5.175 -0.251 -8.346 1.00 91.50 89 LYS A O 1
ATOM 692 N N . ARG A 1 90 ? -5.378 -0.089 -10.585 1.00 93.44 90 ARG A N 1
ATOM 693 C CA . ARG A 1 90 ? -6.268 -1.254 -10.750 1.00 93.44 90 ARG A CA 1
ATOM 694 C C . ARG A 1 90 ? -5.624 -2.585 -10.391 1.00 93.44 90 ARG A C 1
ATOM 696 O O . ARG A 1 90 ? -6.322 -3.525 -10.027 1.00 93.44 90 ARG A O 1
ATOM 703 N N . ALA A 1 91 ? -4.295 -2.672 -10.434 1.00 93.88 91 ALA A N 1
ATOM 704 C CA . ALA A 1 91 ? -3.585 -3.881 -10.028 1.00 93.88 91 ALA A CA 1
ATOM 705 C C . ALA A 1 91 ? -3.857 -4.275 -8.564 1.00 93.88 91 ALA A C 1
ATOM 707 O O . ALA A 1 91 ? -3.669 -5.428 -8.189 1.00 93.88 9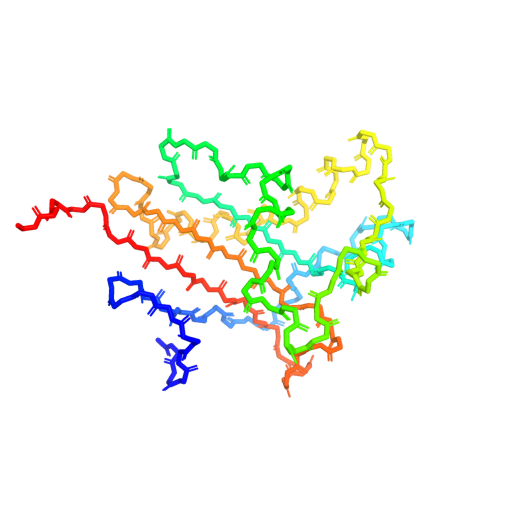1 ALA A O 1
ATOM 708 N N . GLY A 1 92 ? -4.316 -3.323 -7.749 1.00 94.50 92 GLY A N 1
ATOM 709 C CA . GLY A 1 92 ? -4.714 -3.515 -6.363 1.00 94.50 92 GLY A CA 1
ATOM 710 C C . GLY A 1 92 ? -6.190 -3.844 -6.116 1.00 94.50 92 GLY A C 1
ATOM 711 O O . GLY A 1 92 ? -6.564 -4.026 -4.956 1.00 94.50 92 GLY A O 1
ATOM 712 N N . ASP A 1 93 ? -7.043 -3.888 -7.144 1.00 94.88 93 ASP A N 1
ATOM 713 C CA . ASP A 1 93 ? -8.506 -3.869 -6.973 1.00 94.88 93 ASP A CA 1
ATOM 714 C C . ASP A 1 93 ? -9.048 -5.087 -6.217 1.00 94.88 93 ASP A C 1
ATOM 716 O O . ASP A 1 93 ? -9.945 -4.953 -5.379 1.00 94.88 93 ASP A O 1
ATOM 720 N N . GLU A 1 94 ? -8.494 -6.277 -6.456 1.00 94.56 94 GLU A N 1
ATOM 721 C CA . GLU A 1 94 ? -8.907 -7.491 -5.741 1.00 94.56 94 GLU A CA 1
ATOM 722 C C . GLU A 1 94 ? -8.571 -7.411 -4.247 1.00 94.56 94 GLU A C 1
ATOM 724 O O . GLU A 1 94 ? -9.390 -7.777 -3.399 1.00 94.56 94 GLU A O 1
ATOM 729 N N . ILE A 1 95 ? -7.396 -6.864 -3.916 1.00 95.81 95 ILE A N 1
ATOM 730 C CA . ILE A 1 95 ? -6.958 -6.659 -2.532 1.00 95.81 95 ILE A CA 1
ATOM 731 C C . ILE A 1 95 ? -7.850 -5.610 -1.872 1.00 95.81 95 ILE A C 1
ATOM 733 O O . ILE A 1 95 ? -8.382 -5.857 -0.792 1.00 95.81 95 ILE A O 1
ATOM 737 N N . SER A 1 96 ? -8.087 -4.477 -2.542 1.00 96.56 96 SER A N 1
ATOM 738 C CA . SER A 1 96 ? -8.992 -3.429 -2.056 1.00 96.56 96 SER A CA 1
ATOM 739 C C . SER A 1 96 ? -10.398 -3.978 -1.806 1.00 96.56 96 SER A C 1
ATOM 741 O O . SER A 1 96 ? -10.984 -3.737 -0.751 1.00 96.56 96 SER A O 1
ATOM 743 N N . THR A 1 97 ? -10.916 -4.797 -2.722 1.00 96.38 97 THR A N 1
ATOM 744 C CA . THR A 1 97 ? -12.218 -5.459 -2.579 1.00 96.38 97 THR A CA 1
ATOM 745 C C . THR A 1 97 ? -12.247 -6.386 -1.366 1.00 96.38 97 THR A C 1
ATOM 747 O O . THR A 1 97 ? -13.221 -6.386 -0.612 1.00 96.38 97 THR A O 1
ATOM 750 N N . PHE A 1 98 ? -11.191 -7.174 -1.150 1.00 96.81 98 PHE A N 1
ATOM 751 C CA . PHE A 1 98 ? -11.081 -8.033 0.027 1.00 96.81 98 PHE A CA 1
ATOM 752 C C . PHE A 1 98 ? -11.041 -7.214 1.323 1.00 96.81 98 PHE A C 1
ATOM 754 O O . PHE A 1 98 ? -11.768 -7.524 2.268 1.00 96.81 98 PHE A O 1
ATOM 761 N N . VAL A 1 99 ? -10.236 -6.149 1.356 1.00 97.88 99 VAL A N 1
ATOM 762 C CA . VAL A 1 99 ? -10.102 -5.251 2.510 1.00 97.88 99 VAL A CA 1
ATOM 763 C C . VAL A 1 99 ? -11.453 -4.628 2.866 1.00 97.88 99 VAL A C 1
ATOM 765 O O . VAL A 1 99 ? -11.887 -4.768 4.006 1.00 97.88 99 VAL A O 1
ATOM 768 N N . LYS A 1 100 ? -12.184 -4.068 1.894 1.00 97.50 100 LYS A N 1
ATOM 769 C CA . LYS A 1 100 ? -13.520 -3.470 2.104 1.00 97.50 100 LYS A CA 1
ATOM 770 C C . LYS A 1 100 ? -14.555 -4.451 2.659 1.00 97.50 100 LYS A C 1
ATOM 772 O O . LYS A 1 100 ? -15.441 -4.064 3.411 1.00 97.50 100 LYS A O 1
ATOM 777 N N . ARG A 1 101 ? -14.459 -5.737 2.302 1.00 97.06 101 ARG A N 1
ATOM 778 C CA . ARG A 1 101 ? -15.354 -6.781 2.839 1.00 97.06 101 ARG A CA 1
ATOM 779 C C . ARG A 1 101 ? -15.048 -7.130 4.293 1.00 97.06 101 ARG A C 1
ATOM 781 O O . ARG A 1 101 ? -15.936 -7.602 4.995 1.00 97.06 101 ARG A O 1
ATOM 788 N N . ARG A 1 102 ? -13.795 -6.968 4.725 1.00 96.94 102 ARG A N 1
ATOM 789 C CA . ARG A 1 102 ? -13.334 -7.352 6.066 1.00 96.94 102 ARG A CA 1
ATOM 790 C C . ARG A 1 102 ? -13.339 -6.189 7.061 1.00 96.94 102 ARG A C 1
ATOM 792 O O . ARG A 1 102 ? -13.579 -6.438 8.243 1.00 96.94 102 ARG A O 1
ATOM 799 N N . TRP A 1 103 ? -13.071 -4.975 6.591 1.00 97.12 103 TRP A N 1
ATOM 800 C CA . TRP A 1 103 ? -13.107 -3.722 7.343 1.00 97.12 103 TRP A CA 1
ATOM 801 C C . TRP A 1 103 ? -14.122 -2.795 6.673 1.00 97.12 103 TRP A C 1
ATOM 803 O O . TRP A 1 103 ? -13.832 -2.208 5.631 1.00 97.12 103 TRP A O 1
ATOM 813 N N . ASN A 1 104 ? -15.327 -2.723 7.246 1.00 96.00 104 ASN A N 1
ATOM 814 C CA . ASN A 1 104 ? -16.410 -1.895 6.722 1.00 96.00 104 ASN A CA 1
ATOM 815 C C . ASN A 1 104 ? -15.988 -0.417 6.718 1.00 96.00 104 ASN A C 1
ATOM 817 O O . ASN A 1 104 ? -15.629 0.117 7.763 1.00 96.00 104 ASN A O 1
ATOM 821 N N . GLU A 1 105 ? -16.049 0.236 5.558 1.00 96.25 105 GLU A N 1
ATOM 822 C CA . GLU A 1 105 ? -15.592 1.617 5.354 1.00 96.25 105 GLU A CA 1
ATOM 823 C C . GLU A 1 105 ? -16.373 2.657 6.184 1.00 96.25 105 GLU A C 1
ATOM 825 O O . GLU A 1 105 ? -15.855 3.746 6.446 1.00 96.25 105 GLU A O 1
ATOM 830 N N . ASP A 1 106 ? -17.582 2.325 6.648 1.00 94.50 106 ASP A N 1
ATOM 831 C CA . ASP A 1 106 ? -18.366 3.177 7.558 1.00 94.50 106 ASP A CA 1
ATOM 832 C C . ASP A 1 106 ? -17.786 3.203 8.981 1.00 94.50 106 ASP A C 1
ATOM 834 O O . ASP A 1 106 ? -17.961 4.164 9.729 1.00 94.50 106 ASP A O 1
ATOM 838 N N . GLU A 1 107 ? -17.076 2.142 9.355 1.00 95.31 107 GLU A N 1
ATOM 839 C CA . GLU A 1 107 ? -16.579 1.894 10.708 1.00 95.31 107 GLU A CA 1
ATOM 840 C C . GLU A 1 107 ? -15.051 1.956 10.789 1.00 95.31 107 GLU A C 1
ATOM 842 O O . GLU A 1 107 ? -14.501 2.175 11.865 1.00 95.31 107 GLU A O 1
ATOM 847 N N . TRP A 1 108 ? -14.358 1.765 9.667 1.00 96.56 108 TRP A N 1
ATOM 848 C CA . TRP A 1 108 ? -12.910 1.612 9.603 1.00 96.56 108 TRP A CA 1
ATOM 849 C C . TRP A 1 108 ? -12.306 2.446 8.482 1.00 96.56 108 TRP A C 1
ATOM 851 O O . TRP A 1 108 ? -12.845 2.531 7.379 1.00 96.56 108 TRP A O 1
ATOM 861 N N . GLU A 1 109 ? -11.128 2.995 8.747 1.00 96.19 109 GLU A N 1
ATOM 862 C CA . GLU A 1 109 ? -10.206 3.471 7.720 1.00 96.19 109 GLU A CA 1
ATOM 863 C C . GLU A 1 109 ? -9.024 2.503 7.624 1.00 96.19 109 GLU A C 1
ATOM 865 O O . GLU A 1 109 ? -8.544 1.983 8.638 1.00 96.19 109 GLU A O 1
ATOM 870 N N . THR A 1 110 ? -8.565 2.215 6.405 1.00 97.25 110 THR A N 1
ATOM 871 C CA . THR A 1 110 ? -7.428 1.316 6.204 1.00 97.25 110 THR A CA 1
ATOM 872 C C . THR A 1 110 ? -6.413 1.854 5.211 1.00 97.25 110 THR A C 1
ATOM 874 O O . THR A 1 110 ? -6.753 2.509 4.224 1.00 97.25 110 THR A O 1
ATOM 877 N N . ALA A 1 111 ? -5.153 1.512 5.460 1.00 96.88 111 ALA A N 1
ATOM 878 C CA . ALA A 1 111 ? -4.082 1.532 4.480 1.00 96.88 111 ALA A CA 1
ATOM 879 C C . ALA A 1 111 ? -3.590 0.097 4.295 1.00 96.88 111 ALA A C 1
ATOM 881 O O . ALA A 1 111 ? -3.329 -0.600 5.275 1.00 96.88 111 ALA A O 1
ATOM 882 N N . TRP A 1 112 ? -3.440 -0.357 3.059 1.00 97.44 112 TRP A N 1
ATOM 883 C CA . TRP A 1 112 ? -2.919 -1.690 2.775 1.00 97.44 112 TRP A CA 1
ATOM 884 C C . TRP A 1 112 ? -1.785 -1.621 1.764 1.00 97.44 112 TRP A C 1
ATOM 886 O O . TRP A 1 112 ? -1.755 -0.735 0.909 1.00 97.44 112 TRP A O 1
ATOM 896 N N . PHE A 1 113 ? -0.843 -2.556 1.864 1.00 97.00 113 PHE A N 1
ATOM 897 C CA . PHE A 1 113 ? 0.266 -2.658 0.924 1.00 97.00 113 PHE A CA 1
ATOM 898 C C . PHE A 1 113 ? 0.815 -4.078 0.804 1.00 97.00 113 PHE A C 1
ATOM 900 O O . PHE A 1 113 ? 0.859 -4.850 1.761 1.00 97.00 113 PHE A O 1
ATOM 907 N N . VAL A 1 114 ? 1.279 -4.403 -0.395 1.00 95.94 114 VAL A N 1
ATOM 908 C CA . VAL A 1 114 ? 2.095 -5.574 -0.706 1.00 95.94 114 VAL A CA 1
ATOM 909 C C . VAL A 1 114 ? 3.518 -5.076 -0.862 1.00 95.94 114 VAL A C 1
ATOM 911 O O . VAL A 1 114 ? 3.797 -4.273 -1.753 1.00 95.94 114 VAL A O 1
ATOM 914 N N . ASN A 1 115 ? 4.419 -5.545 -0.002 1.00 93.25 115 ASN A N 1
ATOM 915 C CA . ASN A 1 115 ? 5.824 -5.166 -0.089 1.00 93.25 115 ASN A CA 1
ATOM 916 C C . ASN A 1 115 ? 6.410 -5.558 -1.457 1.00 93.25 115 ASN A C 1
ATOM 918 O O . ASN A 1 115 ? 6.091 -6.638 -1.965 1.00 93.25 115 ASN A O 1
ATOM 922 N N . PRO A 1 116 ? 7.299 -4.743 -2.049 1.00 91.00 116 PRO A N 1
ATOM 923 C CA . PRO A 1 116 ? 8.034 -5.151 -3.239 1.00 91.00 116 PRO A CA 1
ATOM 924 C C . PRO A 1 116 ? 8.874 -6.407 -2.947 1.00 91.00 116 PRO A C 1
ATOM 926 O O . PRO A 1 116 ? 9.345 -6.564 -1.816 1.00 91.00 116 PRO A O 1
ATOM 929 N N . PRO A 1 117 ? 9.145 -7.273 -3.945 1.00 86.19 117 PRO A N 1
ATOM 930 C CA . PRO A 1 117 ? 9.815 -8.559 -3.729 1.00 86.19 117 PRO A CA 1
ATOM 931 C C . PRO A 1 117 ? 11.121 -8.478 -2.926 1.00 86.19 117 PRO A C 1
ATOM 933 O O . PRO A 1 117 ? 11.375 -9.331 -2.084 1.00 86.19 117 PRO A O 1
ATOM 936 N N . ARG A 1 118 ? 11.924 -7.419 -3.117 1.00 86.19 118 ARG A N 1
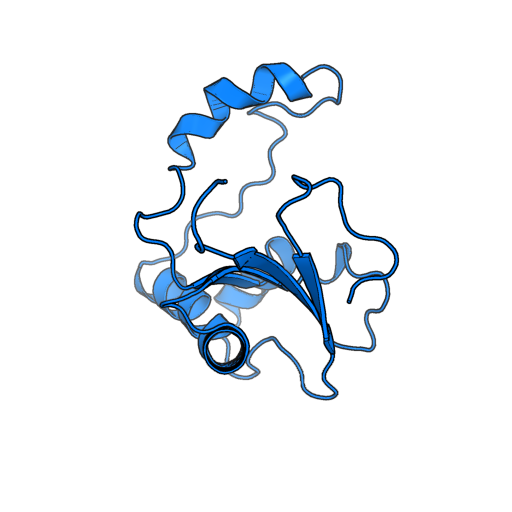ATOM 937 C CA . ARG A 1 118 ? 13.200 -7.227 -2.398 1.00 86.19 118 ARG A CA 1
ATOM 938 C C . ARG A 1 118 ? 13.053 -7.026 -0.882 1.00 86.19 118 ARG A C 1
ATOM 940 O O . ARG A 1 118 ? 14.037 -7.164 -0.167 1.00 86.19 118 ARG A O 1
ATOM 947 N N . LEU A 1 119 ? 11.870 -6.620 -0.414 1.00 87.38 119 LEU A N 1
ATOM 948 C CA . LEU A 1 119 ? 11.578 -6.352 0.999 1.00 87.38 119 LEU A CA 1
ATOM 949 C C . LEU A 1 119 ? 10.776 -7.485 1.656 1.00 87.38 119 LEU A C 1
ATOM 951 O O . LEU A 1 119 ? 10.555 -7.452 2.863 1.00 87.38 119 LEU A O 1
ATOM 955 N N . GLN A 1 120 ? 10.327 -8.484 0.890 1.00 87.56 120 GLN A N 1
ATOM 956 C CA . GLN A 1 120 ? 9.550 -9.597 1.430 1.00 87.56 120 GLN A CA 1
ATOM 957 C C . GLN A 1 120 ? 10.463 -10.617 2.115 1.00 87.56 120 GLN A C 1
ATOM 959 O O . GLN A 1 120 ? 11.392 -11.147 1.509 1.00 87.56 120 GLN A O 1
ATOM 964 N N . SER A 1 121 ? 10.157 -10.956 3.367 1.00 85.69 121 SER A N 1
ATOM 965 C CA . SER A 1 121 ? 10.897 -11.991 4.104 1.00 85.69 121 SER A CA 1
ATOM 966 C C . SER A 1 121 ? 10.471 -13.419 3.736 1.00 85.69 121 SER A C 1
ATOM 968 O O . SER A 1 121 ? 11.259 -14.347 3.890 1.00 85.69 121 SER A O 1
ATOM 970 N N . ILE A 1 122 ? 9.239 -13.607 3.240 1.00 88.19 122 ILE A N 1
ATOM 971 C CA . ILE A 1 122 ? 8.694 -14.911 2.820 1.00 88.19 122 ILE A CA 1
ATOM 972 C C . ILE A 1 122 ? 8.269 -14.827 1.343 1.00 88.19 122 ILE A C 1
ATOM 974 O O . ILE A 1 122 ? 7.084 -14.686 1.050 1.00 88.19 122 ILE A O 1
ATOM 978 N N . PRO A 1 123 ? 9.215 -14.901 0.390 1.00 80.00 123 PRO A N 1
ATOM 979 C CA . PRO A 1 123 ? 8.935 -14.660 -1.030 1.00 80.00 123 PRO A CA 1
ATOM 980 C C . PRO A 1 123 ? 8.058 -15.743 -1.680 1.00 80.00 123 PRO A C 1
ATOM 982 O O . 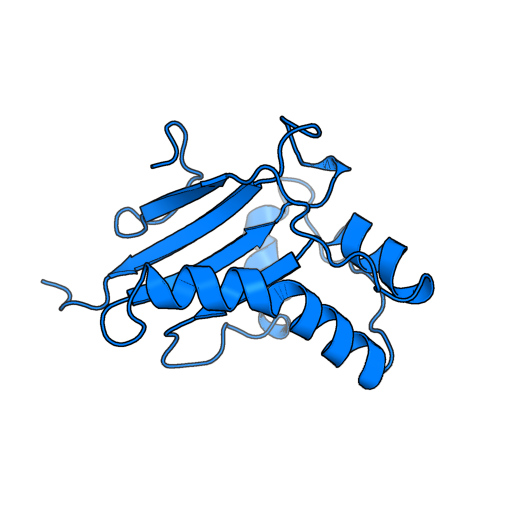PRO A 1 123 ? 7.430 -15.502 -2.705 1.00 80.00 123 PRO A O 1
ATOM 985 N N . GLY A 1 124 ? 8.003 -16.946 -1.096 1.00 84.38 124 GLY A N 1
ATOM 986 C CA . GLY A 1 124 ? 7.195 -18.061 -1.603 1.00 84.38 124 GLY A CA 1
ATOM 987 C C . GLY A 1 124 ? 5.721 -18.024 -1.188 1.00 84.38 124 GLY A C 1
ATOM 988 O O . GLY A 1 124 ? 4.958 -18.886 -1.620 1.00 84.38 124 GLY A O 1
ATOM 989 N N . LEU A 1 125 ? 5.318 -17.072 -0.340 1.00 88.31 125 LEU A N 1
ATOM 990 C CA . LEU A 1 125 ? 3.946 -16.960 0.146 1.00 88.31 125 LEU A CA 1
ATOM 991 C C . LEU A 1 125 ? 3.481 -15.505 0.090 1.00 88.31 125 LEU A C 1
ATOM 993 O O . LEU A 1 125 ? 3.943 -14.653 0.851 1.00 88.31 125 LEU A O 1
ATOM 997 N N . ALA A 1 126 ? 2.546 -15.235 -0.819 1.00 92.00 126 ALA A N 1
ATOM 998 C CA . ALA A 1 126 ? 2.042 -13.893 -1.054 1.00 92.00 126 ALA A CA 1
ATOM 999 C C . ALA A 1 126 ? 1.293 -13.358 0.174 1.00 92.00 126 ALA A C 1
ATOM 1001 O O . ALA A 1 126 ? 0.412 -14.026 0.733 1.00 92.00 126 ALA A O 1
ATOM 1002 N N . HIS A 1 127 ? 1.653 -12.139 0.575 1.00 95.38 127 HIS A N 1
ATOM 1003 C CA . HIS A 1 127 ? 1.045 -11.459 1.706 1.00 95.38 127 HIS A CA 1
ATOM 1004 C C . HIS A 1 127 ? 0.938 -9.950 1.515 1.00 95.38 127 HIS A C 1
ATOM 1006 O O . HIS A 1 127 ? 1.792 -9.318 0.892 1.00 95.38 127 HIS A O 1
ATOM 1012 N N . ALA A 1 128 ? -0.116 -9.389 2.103 1.00 96.62 128 ALA A N 1
ATOM 1013 C CA . ALA A 1 128 ? -0.347 -7.958 2.206 1.00 96.62 128 ALA A CA 1
ATOM 1014 C C . ALA A 1 128 ? -0.427 -7.566 3.678 1.00 96.62 128 ALA A C 1
ATOM 1016 O O . ALA A 1 128 ? -0.976 -8.298 4.506 1.00 96.62 128 ALA A O 1
ATOM 1017 N N . HIS A 1 129 ? 0.086 -6.386 3.977 1.00 97.69 129 HIS A N 1
ATOM 1018 C CA . HIS A 1 129 ? -0.078 -5.713 5.249 1.00 97.69 129 HIS A CA 1
ATOM 1019 C C . HIS A 1 129 ? -1.321 -4.834 5.178 1.00 97.69 129 HIS A C 1
ATOM 1021 O O . HIS A 1 129 ? -1.556 -4.173 4.167 1.00 97.69 129 HIS A O 1
ATOM 1027 N N . VAL A 1 130 ? -2.106 -4.818 6.249 1.00 98.19 130 VAL A N 1
ATOM 1028 C CA . VAL A 1 130 ? -3.249 -3.919 6.417 1.00 98.19 130 VAL A CA 1
ATOM 1029 C C . VAL A 1 130 ? -3.100 -3.222 7.757 1.00 98.19 130 VAL A C 1
ATOM 1031 O O . VAL A 1 130 ? -3.033 -3.881 8.793 1.00 98.19 130 VAL A O 1
ATOM 1034 N N . PHE A 1 131 ? -3.046 -1.899 7.725 1.00 97.75 131 PHE A N 1
ATOM 1035 C CA . PHE A 1 131 ? -3.204 -1.032 8.882 1.00 97.75 131 PHE A CA 1
ATOM 1036 C C . PHE A 1 131 ? -4.658 -0.597 8.921 1.00 97.75 131 PHE A C 1
ATOM 1038 O O . PHE A 1 131 ? -5.114 0.071 7.995 1.00 97.75 131 PHE A O 1
ATOM 1045 N N . ALA A 1 132 ? -5.387 -1.005 9.951 1.00 96.69 132 ALA A N 1
ATOM 1046 C CA . ALA A 1 132 ? -6.794 -0.685 10.119 1.00 96.69 132 ALA A CA 1
ATOM 1047 C C . ALA A 1 132 ? -6.991 0.117 11.402 1.00 96.69 132 ALA A C 1
ATOM 1049 O O . ALA A 1 132 ? -6.529 -0.290 12.466 1.00 96.69 132 ALA A O 1
ATOM 1050 N N . LYS A 1 133 ? -7.690 1.243 11.298 1.00 95.62 133 LYS A N 1
ATOM 1051 C CA . LYS A 1 133 ? -8.064 2.083 12.433 1.00 95.62 133 LYS A CA 1
ATOM 1052 C C . LYS A 1 133 ? -9.580 2.169 12.511 1.00 95.62 133 LYS A C 1
ATOM 1054 O O . LYS A 1 133 ? -10.247 2.436 11.510 1.00 95.62 133 LYS A O 1
ATOM 1059 N N . TYR A 1 134 ? -10.121 1.906 13.695 1.00 95.06 134 TYR A N 1
ATOM 1060 C CA . TYR A 1 134 ? -11.550 2.046 13.948 1.00 95.06 134 TYR A CA 1
ATOM 1061 C C . TYR A 1 134 ? -11.906 3.531 14.052 1.00 95.06 134 TYR A C 1
ATOM 1063 O O . TYR A 1 134 ? -11.218 4.288 14.733 1.00 95.06 134 TYR A O 1
ATOM 1071 N N . LYS A 1 135 ? -12.981 3.947 13.381 1.00 91.94 135 LYS A N 1
ATOM 1072 C CA . LYS A 1 135 ? -13.486 5.330 13.375 1.00 91.94 135 LYS A CA 1
ATOM 1073 C C . LYS A 1 135 ? -14.333 5.669 14.597 1.00 91.94 135 LYS A C 1
ATOM 1075 O O . LYS A 1 135 ? -14.663 6.835 14.804 1.00 91.94 135 LYS A O 1
ATOM 1080 N N . GLY A 1 136 ? -14.784 4.657 15.344 1.00 82.00 136 GLY A N 1
ATOM 1081 C CA . GLY A 1 136 ? -15.656 4.874 16.494 1.00 82.00 136 GLY A CA 1
ATOM 1082 C C . GLY A 1 136 ? -15.041 5.863 17.477 1.00 82.00 136 GLY A C 1
ATOM 1083 O O . GLY A 1 136 ? -13.826 5.912 17.625 1.00 82.00 136 GLY A O 1
ATOM 1084 N N . LYS A 1 137 ? -15.920 6.669 18.084 1.00 59.12 137 LYS A N 1
ATOM 1085 C CA . LYS A 1 137 ? -15.588 7.914 18.782 1.00 59.12 137 LYS A CA 1
ATOM 1086 C C . LYS A 1 137 ? -14.305 7.809 19.604 1.00 59.12 137 LYS A C 1
ATOM 1088 O O . LYS A 1 137 ? -14.222 6.956 20.487 1.00 59.12 137 LYS A O 1
ATOM 1093 N N . ASP A 1 138 ? -13.389 8.743 19.351 1.00 57.66 138 ASP A N 1
ATOM 1094 C CA . ASP A 1 138 ? -12.391 9.157 20.332 1.00 57.66 138 ASP A CA 1
ATOM 1095 C C . ASP A 1 138 ? -13.116 9.297 21.684 1.00 57.66 138 ASP A C 1
ATOM 1097 O O . ASP A 1 138 ? -14.092 10.050 21.784 1.00 57.66 138 ASP A O 1
ATOM 1101 N N . ASN A 1 139 ? -12.734 8.486 22.674 1.00 41.53 139 ASN A N 1
ATOM 1102 C CA . ASN A 1 139 ? -13.265 8.606 24.035 1.00 41.53 139 ASN A CA 1
ATOM 1103 C C . ASN A 1 139 ? -12.865 9.949 24.648 1.00 41.53 139 ASN A C 1
ATOM 1105 O O . ASN A 1 139 ? -11.672 10.309 24.527 1.00 41.53 139 ASN A O 1
#

pLDDT: mean 90.53, std 7.18, range [41.53, 98.19]